Protein AF-A0A5J5GGY1-F1 (afdb_monomer_lite)

Foldseek 3Di:
DDPPDWDWDWDQDPVQFIFIATPNRTDAGDAQVRVVVVVVVVDDPPDQQRFHQGQQGTKHQDWDWDADPVRDTDIDSDDIFHPPDDPVVRVVVVVCCVVQPQKGFNDWDADPNKIKTWIQGNVRDIDIDID

pLDDT: mean 79.89, std 7.81, range [57.19, 94.5]

Radius of gyration: 16.42 Å; chains: 1; bounding box: 52×31×43 Å

Structure (mmCIF, N/CA/C/O backbone):
data_AF-A0A5J5GGY1-F1
#
_entry.id   AF-A0A5J5GGY1-F1
#
loo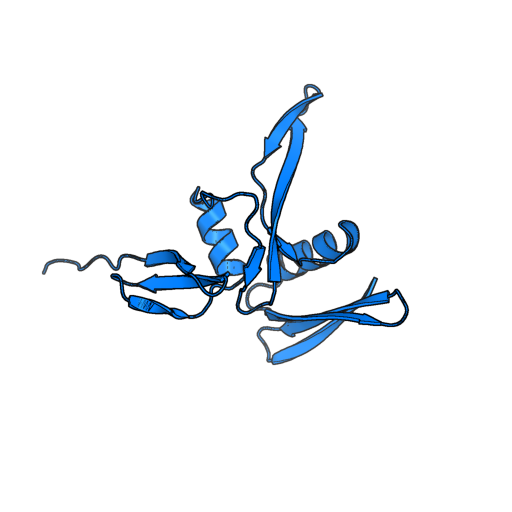p_
_atom_site.group_PDB
_atom_site.id
_atom_site.type_symbol
_atom_site.label_atom_id
_atom_site.label_alt_id
_atom_site.label_comp_id
_atom_site.label_asym_id
_atom_site.label_entity_id
_atom_site.label_seq_id
_atom_site.pdbx_PDB_ins_code
_atom_site.Cartn_x
_atom_site.Cartn_y
_atom_site.Cartn_z
_atom_site.occupancy
_atom_site.B_iso_or_equiv
_atom_site.auth_seq_id
_atom_site.auth_comp_id
_atom_site.auth_asym_id
_atom_site.auth_atom_id
_atom_site.pdbx_PDB_model_num
ATOM 1 N N . MET A 1 1 ? -26.787 19.580 25.289 1.00 57.19 1 MET A N 1
ATOM 2 C CA . MET A 1 1 ? -26.542 18.706 24.123 1.00 57.19 1 MET A CA 1
ATOM 3 C C . MET A 1 1 ? -25.145 18.140 24.270 1.00 57.19 1 MET A C 1
ATOM 5 O O . MET A 1 1 ? -24.190 18.900 24.175 1.00 57.19 1 MET A O 1
ATOM 9 N N . THR A 1 2 ? -25.020 16.857 24.595 1.00 59.66 2 THR A N 1
ATOM 10 C CA . THR A 1 2 ? -23.716 16.190 24.675 1.00 59.66 2 THR A CA 1
ATOM 11 C C . THR A 1 2 ? -23.279 15.881 23.250 1.00 59.66 2 THR A C 1
ATOM 13 O O . THR A 1 2 ? -23.996 15.190 22.529 1.00 59.66 2 THR A O 1
ATOM 16 N N . LYS A 1 3 ? -22.157 16.455 22.811 1.00 58.06 3 LYS A N 1
ATOM 17 C CA . LYS A 1 3 ? -21.561 16.143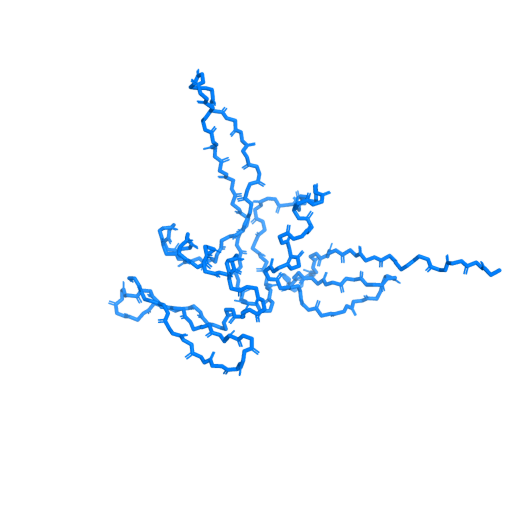 21.511 1.00 58.06 3 LYS A CA 1
ATOM 18 C C . LYS A 1 3 ? -21.040 14.709 21.618 1.00 58.06 3 LYS A C 1
ATOM 20 O O . LYS A 1 3 ? -20.111 14.467 22.383 1.00 58.06 3 LYS A O 1
ATOM 25 N N . VAL A 1 4 ? -21.686 13.760 20.946 1.00 62.34 4 VAL A N 1
ATOM 26 C CA . VAL A 1 4 ? -21.127 12.411 20.810 1.00 62.34 4 VAL A CA 1
ATOM 27 C C . VAL A 1 4 ? -19.899 12.564 19.921 1.00 62.34 4 VAL A C 1
ATOM 29 O O . VAL A 1 4 ? -20.015 13.045 18.795 1.00 62.34 4 VAL A O 1
ATOM 32 N N . VAL A 1 5 ? -18.723 12.270 20.468 1.00 70.06 5 VAL A N 1
ATOM 33 C CA . VAL A 1 5 ? -17.490 12.182 19.686 1.00 70.06 5 VAL A CA 1
ATOM 34 C C . VAL A 1 5 ? -17.474 10.779 19.104 1.00 70.06 5 VAL A C 1
ATOM 36 O O . VAL A 1 5 ? -17.551 9.809 19.852 1.00 70.06 5 VAL A O 1
ATOM 39 N N . GLU A 1 6 ? -17.461 10.689 17.781 1.00 78.69 6 GLU A N 1
ATOM 40 C CA . GLU A 1 6 ? -17.315 9.419 17.081 1.00 78.69 6 GLU A CA 1
ATOM 41 C C . GLU A 1 6 ? -15.882 8.921 17.281 1.00 78.69 6 GLU A C 1
ATOM 43 O O . GLU A 1 6 ? -14.925 9.624 16.954 1.00 78.69 6 GLU A O 1
ATOM 48 N N . GLU A 1 7 ? -15.728 7.734 17.863 1.00 81.25 7 GLU A N 1
ATOM 49 C CA . GLU A 1 7 ? -14.426 7.081 17.958 1.00 81.25 7 GLU A CA 1
ATOM 50 C C . GLU A 1 7 ? -14.159 6.362 16.636 1.00 81.25 7 GLU A C 1
ATOM 52 O O . GLU A 1 7 ? -14.880 5.428 16.283 1.00 81.25 7 GLU A O 1
ATOM 57 N N . VAL A 1 8 ? -13.130 6.796 15.907 1.00 81.88 8 VAL A N 1
ATOM 58 C CA . VAL A 1 8 ? -12.683 6.167 14.659 1.00 81.88 8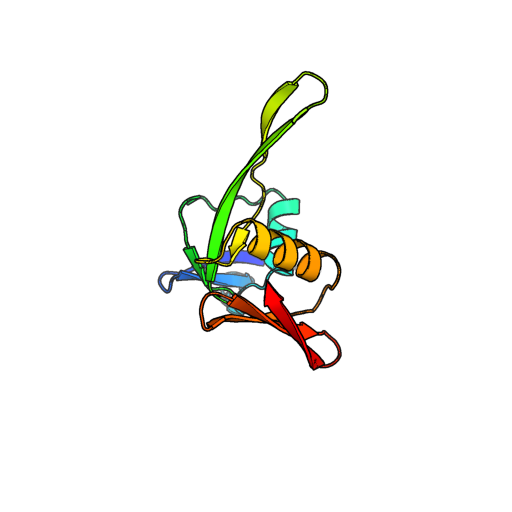 VAL A CA 1
ATOM 59 C C . VAL A 1 8 ? -11.270 5.641 14.869 1.00 81.88 8 VAL A C 1
ATOM 61 O O . VAL A 1 8 ? -10.383 6.394 15.270 1.00 81.88 8 VAL A O 1
ATOM 64 N N . LYS A 1 9 ? -11.049 4.355 14.591 1.00 84.50 9 LYS A N 1
ATOM 65 C CA . LYS A 1 9 ? -9.727 3.720 14.652 1.00 84.50 9 LYS A CA 1
ATOM 66 C C . LYS A 1 9 ? -9.511 2.781 13.471 1.00 84.50 9 LYS A C 1
ATOM 68 O O . LYS A 1 9 ? -10.476 2.299 12.886 1.00 84.50 9 LYS A O 1
ATOM 73 N N . ILE A 1 10 ? -8.253 2.482 13.173 1.00 81.88 10 ILE A N 1
ATOM 74 C CA . ILE A 1 10 ? -7.884 1.388 12.277 1.00 81.88 10 ILE A CA 1
ATOM 75 C C . ILE A 1 10 ? -7.554 0.147 13.113 1.00 81.88 10 ILE A C 1
ATOM 77 O O . ILE A 1 10 ? -6.899 0.248 14.155 1.00 81.88 10 ILE A O 1
ATOM 81 N N . GLN A 1 11 ? -8.017 -1.020 12.671 1.00 85.00 11 GLN A N 1
ATOM 82 C CA . GLN A 1 11 ? -7.768 -2.291 13.341 1.00 85.00 11 GLN A CA 1
ATOM 83 C C . GLN A 1 11 ? -7.428 -3.391 12.333 1.00 85.00 11 GLN A C 1
ATOM 85 O O . GLN A 1 11 ? -8.153 -3.587 11.362 1.00 85.00 11 GLN A O 1
ATOM 90 N N . LEU A 1 12 ? -6.336 -4.117 12.587 1.00 82.44 12 LEU A N 1
ATOM 91 C CA . LEU A 1 12 ? -6.018 -5.365 11.892 1.00 82.44 12 LEU A CA 1
ATOM 92 C C . LEU A 1 12 ? -6.891 -6.480 12.473 1.00 82.44 12 LEU A C 1
ATOM 94 O O . LEU A 1 12 ? -6.899 -6.679 13.690 1.00 82.44 12 LEU A O 1
ATOM 98 N N . MET A 1 13 ? -7.634 -7.163 11.610 1.00 85.19 13 MET A N 1
ATOM 99 C CA . MET A 1 13 ? -8.519 -8.267 11.970 1.00 85.19 13 MET A CA 1
ATOM 100 C C . MET A 1 13 ? -7.857 -9.623 11.682 1.00 85.19 13 MET A C 1
ATOM 102 O O . MET A 1 13 ? -6.822 -9.703 11.017 1.00 85.19 13 MET A O 1
ATOM 106 N N . ASP A 1 14 ? -8.456 -10.704 12.187 1.00 84.50 14 ASP A N 1
ATOM 107 C CA . ASP A 1 14 ? -7.908 -12.068 12.091 1.00 84.50 14 ASP A CA 1
ATOM 108 C C . ASP A 1 14 ? -7.817 -12.599 10.647 1.00 84.50 14 ASP A C 1
ATOM 110 O O . ASP A 1 14 ? -7.058 -13.529 10.371 1.00 84.50 14 ASP A O 1
ATOM 114 N N . ASP A 1 15 ? -8.571 -12.015 9.713 1.00 83.06 15 ASP A N 1
ATOM 115 C CA . ASP A 1 15 ? -8.497 -12.320 8.280 1.00 83.06 15 ASP A CA 1
ATOM 116 C C . ASP A 1 15 ? -7.316 -11.627 7.571 1.00 83.06 15 ASP A C 1
ATOM 118 O O . ASP A 1 15 ? -7.108 -11.813 6.370 1.00 83.06 15 ASP A O 1
ATOM 122 N N . GLY A 1 16 ? -6.524 -10.848 8.316 1.00 80.19 16 GLY A N 1
ATOM 123 C CA . GLY A 1 16 ? -5.424 -10.041 7.802 1.00 80.19 16 GLY A CA 1
ATOM 124 C C . GLY A 1 16 ? -5.878 -8.729 7.164 1.00 80.19 16 GLY A C 1
ATOM 125 O O . GLY A 1 16 ? -5.036 -7.983 6.668 1.00 80.19 16 GLY A O 1
ATOM 126 N N . GLY A 1 17 ? -7.177 -8.428 7.161 1.00 84.25 17 GLY A N 1
ATOM 127 C CA . GLY A 1 17 ? -7.723 -7.172 6.677 1.00 84.25 17 GLY A CA 1
ATOM 128 C C . GLY A 1 17 ? -7.527 -6.045 7.680 1.00 84.25 17 GLY A C 1
ATOM 129 O O . GLY A 1 17 ? -7.674 -6.215 8.892 1.00 84.25 17 GLY A O 1
ATOM 130 N N . LEU A 1 18 ? -7.184 -4.870 7.168 1.00 84.00 18 LEU A N 1
ATOM 131 C CA . LEU A 1 18 ? -7.097 -3.656 7.958 1.00 84.00 18 LEU A CA 1
ATOM 132 C C . LEU A 1 18 ? -8.396 -2.870 7.782 1.00 84.00 18 LEU A C 1
ATOM 134 O O . LEU A 1 18 ? -8.702 -2.449 6.673 1.00 84.00 18 LEU A O 1
ATOM 138 N N . TYR A 1 19 ? -9.163 -2.685 8.853 1.00 85.56 19 TYR A N 1
ATOM 139 C CA . TYR A 1 19 ? -10.519 -2.131 8.806 1.00 85.56 19 TYR A CA 1
ATOM 140 C C . TYR A 1 19 ? -10.643 -0.810 9.557 1.00 85.56 19 TYR A C 1
ATOM 142 O O . TYR A 1 19 ? -10.018 -0.604 10.602 1.00 85.56 19 TYR A O 1
ATOM 150 N N . ILE A 1 20 ? -11.521 0.061 9.059 1.00 87.62 20 ILE A N 1
ATOM 151 C CA . ILE A 1 20 ? -11.975 1.257 9.768 1.00 87.62 20 ILE A CA 1
ATOM 152 C C . ILE A 1 20 ? -13.057 0.830 10.760 1.00 87.62 20 ILE A C 1
ATOM 154 O O . ILE A 1 20 ? -14.129 0.376 10.370 1.00 87.62 20 ILE A O 1
ATOM 158 N N . VAL A 1 21 ? -12.801 1.002 12.052 1.00 85.88 21 VAL A N 1
ATOM 159 C CA . VAL A 1 21 ? -13.737 0.675 13.131 1.00 85.88 21 VAL A CA 1
ATOM 160 C C . VAL A 1 21 ? -14.301 1.966 13.710 1.00 85.88 21 VAL A C 1
ATOM 162 O O . VAL A 1 21 ? -13.548 2.829 14.166 1.00 85.88 21 VAL A O 1
ATOM 165 N N . LYS A 1 22 ? -15.631 2.088 13.716 1.00 88.38 22 LYS A N 1
ATOM 166 C CA . LYS A 1 22 ? -16.360 3.266 14.211 1.00 88.38 22 LYS A CA 1
ATOM 167 C C . LYS A 1 22 ? -17.199 2.883 15.421 1.00 88.38 22 LYS A C 1
ATOM 169 O O . LYS A 1 22 ? -18.066 2.020 15.323 1.00 88.38 22 LYS A O 1
ATOM 174 N N . ASN A 1 23 ? -16.937 3.494 16.577 1.00 86.50 23 ASN A N 1
ATOM 175 C CA . ASN A 1 23 ? -17.609 3.192 17.851 1.00 86.50 23 ASN A CA 1
ATOM 176 C C . ASN A 1 23 ? -17.642 1.681 18.182 1.00 86.50 23 ASN A C 1
ATOM 178 O O . ASN A 1 23 ? -18.643 1.158 18.672 1.00 86.50 23 ASN A O 1
ATOM 182 N N . GLY A 1 24 ? -16.560 0.964 17.863 1.00 81.00 24 GLY A N 1
ATOM 183 C CA . GLY A 1 24 ? -16.443 -0.483 18.083 1.00 81.00 24 GLY A CA 1
ATOM 184 C C . GLY A 1 24 ? -17.151 -1.370 17.053 1.00 81.00 24 GLY A C 1
ATOM 185 O O . GLY A 1 24 ? -17.113 -2.588 17.201 1.00 81.00 24 GLY A O 1
ATOM 186 N N . GLN A 1 25 ? -17.770 -0.799 16.017 1.00 83.62 25 GLN A N 1
ATOM 187 C CA . GLN A 1 25 ? -18.342 -1.551 14.900 1.00 83.62 25 GLN A CA 1
ATOM 188 C C . GLN A 1 25 ? -17.355 -1.601 13.734 1.00 83.62 25 GLN A C 1
ATOM 190 O O . GLN A 1 25 ? -16.824 -0.565 13.326 1.00 83.62 25 GLN A O 1
ATOM 195 N N . GLU A 1 26 ? -17.110 -2.805 13.217 1.00 82.50 26 GLU A N 1
ATOM 196 C CA . GLU A 1 26 ? -16.335 -3.008 11.992 1.00 82.50 26 GLU A CA 1
ATOM 197 C C . GLU A 1 26 ? -17.031 -2.314 10.819 1.00 82.50 26 GLU A C 1
ATOM 199 O O . GLU A 1 26 ? -18.239 -2.464 10.616 1.00 82.50 26 GLU A O 1
ATOM 204 N N . GLY A 1 27 ? -16.266 -1.500 10.099 1.00 82.56 27 GLY A N 1
ATOM 205 C CA . GLY A 1 27 ? -16.703 -0.795 8.907 1.00 82.56 27 GLY A CA 1
ATOM 206 C C . GLY A 1 27 ? -16.094 -1.400 7.649 1.00 82.56 27 GLY A C 1
ATOM 207 O O . GLY A 1 27 ? -16.058 -2.610 7.462 1.00 82.56 27 GLY A O 1
ATOM 208 N N . GLU A 1 28 ? -15.640 -0.535 6.754 1.00 87.88 28 GLU A N 1
ATOM 209 C CA . GLU A 1 28 ? -15.001 -0.927 5.501 1.00 87.88 28 GLU A CA 1
ATOM 210 C C . GLU A 1 28 ? -13.507 -1.217 5.681 1.00 87.88 28 GLU A C 1
ATOM 212 O O . GLU A 1 28 ? -12.872 -0.728 6.623 1.00 87.88 28 GLU A O 1
ATOM 217 N N . LEU A 1 29 ? -12.942 -1.993 4.751 1.00 83.44 29 LEU A N 1
ATOM 218 C CA . LEU A 1 29 ? -11.492 -2.104 4.611 1.00 83.44 29 LEU A CA 1
ATOM 219 C C . LEU A 1 29 ? -10.897 -0.699 4.462 1.00 83.44 29 LEU A C 1
ATOM 221 O O . LEU A 1 29 ? -11.446 0.141 3.748 1.00 83.44 29 LEU A O 1
ATOM 225 N N . ALA A 1 30 ? -9.780 -0.460 5.134 1.00 80.69 30 ALA A N 1
ATOM 226 C CA . ALA A 1 30 ? -9.009 0.757 5.011 1.00 80.69 30 ALA A CA 1
ATOM 227 C C . ALA A 1 30 ? -8.430 0.864 3.601 1.00 80.69 30 ALA A C 1
ATOM 229 O O . ALA A 1 30 ? -8.107 -0.139 2.951 1.00 80.69 30 ALA A O 1
ATOM 230 N N . ASP A 1 31 ? -8.313 2.107 3.154 1.00 78.44 31 ASP A N 1
ATOM 231 C CA . ASP A 1 31 ? -7.681 2.460 1.901 1.00 78.44 31 ASP A CA 1
ATOM 232 C C . ASP A 1 31 ? -6.320 3.144 2.152 1.00 78.44 31 ASP A C 1
ATOM 234 O O . ASP A 1 31 ? -6.003 3.500 3.291 1.00 78.44 31 ASP A O 1
ATOM 238 N N . TYR A 1 32 ? -5.508 3.335 1.106 1.00 76.12 32 TYR A N 1
ATOM 239 C CA . TYR A 1 32 ? -4.184 3.967 1.228 1.00 76.12 32 TYR A CA 1
ATOM 240 C C . TYR A 1 32 ? -4.255 5.316 1.961 1.00 76.12 32 TYR A C 1
ATOM 242 O O . TYR A 1 32 ? -3.496 5.556 2.897 1.00 76.12 32 TYR A O 1
ATOM 250 N N . ASN A 1 33 ? -5.206 6.177 1.578 1.00 75.00 33 ASN A N 1
ATOM 251 C CA . ASN A 1 33 ? -5.359 7.512 2.166 1.00 75.00 33 ASN A CA 1
ATOM 252 C C . ASN A 1 33 ? -5.716 7.434 3.652 1.00 75.00 33 ASN A C 1
ATOM 254 O O . ASN A 1 33 ? -5.248 8.234 4.459 1.00 75.00 33 ASN A O 1
ATOM 258 N N . THR A 1 34 ? -6.550 6.461 4.018 1.00 77.62 34 THR A N 1
ATOM 259 C CA . THR A 1 34 ? -6.936 6.226 5.403 1.00 77.62 34 THR A CA 1
ATOM 260 C C . THR A 1 34 ? -5.725 5.820 6.230 1.00 77.62 34 THR A C 1
ATOM 262 O O . THR A 1 34 ? -5.518 6.393 7.296 1.00 77.62 34 THR A O 1
ATOM 265 N N . ILE A 1 35 ? -4.888 4.891 5.760 1.00 76.69 35 ILE A N 1
ATOM 266 C CA . ILE A 1 35 ? -3.684 4.529 6.520 1.00 76.69 35 ILE A CA 1
ATOM 267 C C . ILE A 1 35 ? -2.707 5.706 6.594 1.00 76.69 35 ILE A C 1
ATOM 269 O O . ILE A 1 35 ? -2.214 5.992 7.684 1.00 76.69 35 ILE A O 1
ATOM 273 N N . ASP A 1 36 ? -2.462 6.409 5.487 1.00 75.94 36 ASP A N 1
ATOM 274 C CA . ASP A 1 36 ? -1.558 7.566 5.451 1.00 75.94 36 ASP A CA 1
ATOM 275 C C . ASP A 1 36 ? -1.975 8.645 6.463 1.00 75.94 36 ASP A C 1
ATOM 277 O O . ASP A 1 36 ? -1.167 9.118 7.263 1.00 75.94 36 ASP A O 1
ATOM 281 N N . TYR A 1 37 ? -3.277 8.937 6.546 1.00 76.50 37 TYR A N 1
ATOM 282 C CA . TYR A 1 37 ? -3.823 9.838 7.559 1.00 76.50 37 TYR A CA 1
ATOM 283 C C . TYR A 1 37 ? -3.522 9.373 8.992 1.00 76.50 37 TYR A C 1
ATOM 285 O O . TYR A 1 37 ? -3.144 10.175 9.850 1.00 76.50 37 TYR A O 1
ATOM 293 N N . PHE A 1 38 ? -3.682 8.078 9.275 1.00 74.94 38 PHE A N 1
ATOM 294 C CA . PHE A 1 38 ? -3.398 7.526 10.598 1.00 74.94 38 PHE A CA 1
ATOM 295 C C . PHE A 1 38 ? -1.898 7.554 10.921 1.00 74.94 38 PHE A C 1
ATOM 297 O O . PHE A 1 38 ? -1.537 7.900 12.048 1.00 74.94 38 PHE A O 1
ATOM 304 N N . LEU A 1 39 ? -1.027 7.276 9.947 1.00 75.12 39 LEU A N 1
ATOM 305 C CA . LEU A 1 39 ? 0.423 7.425 10.097 1.00 75.12 39 LEU A CA 1
ATOM 306 C C . LEU A 1 39 ? 0.819 8.867 10.406 1.00 75.12 39 LEU A C 1
ATOM 308 O O . LEU A 1 39 ? 1.566 9.107 11.354 1.00 75.12 39 LEU A O 1
ATOM 312 N N . ALA A 1 40 ? 0.267 9.831 9.665 1.00 72.00 40 ALA A N 1
ATOM 313 C CA . ALA A 1 40 ? 0.488 11.256 9.900 1.00 72.00 40 ALA A CA 1
ATOM 314 C C . ALA A 1 40 ? -0.001 11.699 11.292 1.00 72.00 40 ALA A C 1
ATOM 316 O O . ALA A 1 40 ? 0.563 12.612 11.896 1.00 72.00 40 ALA A O 1
ATOM 317 N N . ALA A 1 41 ? -1.017 11.023 11.839 1.00 71.38 41 ALA A N 1
ATOM 318 C CA . ALA A 1 41 ? -1.495 11.207 13.209 1.00 71.38 41 ALA A CA 1
ATOM 319 C C . ALA A 1 41 ? -0.659 10.460 14.275 1.00 71.38 41 ALA A C 1
ATOM 321 O O . ALA A 1 41 ? -0.977 10.531 15.464 1.00 71.38 41 ALA A O 1
ATOM 322 N N . GLY A 1 42 ? 0.408 9.758 13.879 1.00 69.62 42 GLY A N 1
ATOM 323 C CA . GLY A 1 42 ? 1.325 9.040 14.766 1.00 69.62 42 GLY A CA 1
ATOM 324 C C . GLY A 1 42 ? 0.905 7.607 15.103 1.00 69.62 42 GLY A C 1
ATOM 325 O O . GLY A 1 42 ? 1.490 6.997 16.002 1.00 69.62 42 GLY A O 1
ATOM 326 N N . TYR A 1 43 ? -0.099 7.053 14.419 1.00 73.62 43 TYR A N 1
ATOM 327 C CA . TYR A 1 43 ? -0.441 5.642 14.555 1.00 73.62 43 TYR A CA 1
ATOM 328 C C . TYR A 1 43 ? 0.655 4.788 13.922 1.00 73.62 43 TYR A C 1
ATOM 330 O O . TYR A 1 43 ? 1.008 4.970 12.765 1.00 73.62 43 TYR A O 1
ATOM 338 N N . VAL A 1 44 ? 1.166 3.821 14.675 1.00 71.38 44 VAL A N 1
ATOM 339 C CA . VAL A 1 44 ? 2.100 2.814 14.173 1.00 71.38 44 VAL A CA 1
ATOM 340 C C . VAL A 1 44 ? 1.504 1.454 14.525 1.00 71.38 44 VAL A C 1
ATOM 342 O O . VAL A 1 44 ? 1.267 1.210 15.715 1.00 71.38 44 VAL A O 1
ATOM 345 N N . PRO A 1 45 ? 1.241 0.572 13.544 1.00 67.56 45 PRO A N 1
ATOM 346 C CA . PRO A 1 45 ? 0.832 -0.798 13.812 1.00 67.56 45 PRO A CA 1
ATOM 347 C C . PRO A 1 45 ? 1.808 -1.463 14.786 1.00 67.56 45 PRO A C 1
ATOM 349 O O . PRO A 1 45 ? 3.025 -1.357 14.643 1.00 67.56 45 PRO A O 1
ATOM 352 N N . SER A 1 46 ? 1.279 -2.156 15.795 1.00 66.44 46 SER A N 1
ATOM 353 C CA . SER A 1 46 ? 2.106 -2.821 16.810 1.00 66.44 46 SER A CA 1
ATOM 354 C C . SER A 1 46 ? 2.923 -3.990 16.254 1.00 66.44 46 SER A C 1
ATOM 356 O O . SER A 1 46 ? 3.891 -4.405 16.888 1.00 66.44 46 SER A O 1
ATOM 358 N N . ASP A 1 47 ? 2.530 -4.522 15.095 1.00 68.31 47 ASP A N 1
ATOM 359 C CA . ASP A 1 47 ? 3.253 -5.564 14.372 1.00 68.31 47 ASP A CA 1
ATOM 360 C C . ASP A 1 47 ? 3.816 -5.001 13.060 1.00 68.31 47 ASP A C 1
ATOM 362 O O . ASP A 1 47 ? 3.143 -4.956 12.031 1.00 68.31 47 ASP A O 1
ATOM 366 N N . THR A 1 48 ? 5.075 -4.565 13.107 1.00 64.31 48 THR A N 1
ATOM 367 C CA . THR A 1 48 ? 5.815 -4.014 11.960 1.00 64.31 48 THR A CA 1
ATOM 368 C C . THR A 1 48 ? 6.243 -5.080 10.945 1.00 64.31 48 THR A C 1
ATOM 370 O O . THR A 1 48 ? 6.935 -4.772 9.980 1.00 64.31 48 THR A O 1
ATOM 373 N N . LYS A 1 49 ? 5.848 -6.346 11.136 1.00 61.47 49 LYS A N 1
ATOM 374 C CA . LYS A 1 49 ? 6.030 -7.429 10.156 1.00 61.47 49 LYS A CA 1
ATOM 375 C C . LYS A 1 49 ? 4.714 -7.883 9.534 1.00 61.47 49 LYS A C 1
ATOM 377 O O . LYS A 1 49 ? 4.712 -8.843 8.763 1.00 61.47 49 LYS A O 1
ATOM 382 N N . ALA A 1 50 ? 3.606 -7.223 9.864 1.00 68.25 50 ALA A N 1
ATOM 383 C CA . ALA A 1 50 ? 2.308 -7.581 9.331 1.00 68.25 50 ALA A CA 1
ATOM 384 C C . ALA A 1 50 ? 2.234 -7.289 7.826 1.00 68.25 50 ALA A C 1
ATOM 386 O O . ALA A 1 50 ? 2.508 -6.178 7.365 1.00 68.25 50 ALA A O 1
ATOM 387 N N . THR A 1 51 ? 1.805 -8.298 7.069 1.00 76.12 51 THR A N 1
ATOM 388 C CA . THR A 1 51 ? 1.131 -8.077 5.791 1.00 76.12 51 THR A CA 1
ATOM 389 C C . THR A 1 51 ? -0.333 -7.802 6.098 1.00 76.12 51 THR A C 1
ATOM 391 O O . THR A 1 51 ? -0.964 -8.587 6.803 1.00 76.12 51 THR A O 1
ATOM 394 N N . PHE A 1 52 ? -0.882 -6.728 5.550 1.00 80.44 52 PHE A N 1
ATOM 395 C CA . PHE A 1 52 ? -2.290 -6.382 5.701 1.00 80.44 52 PHE A CA 1
ATOM 396 C C . PHE A 1 52 ? -2.976 -6.272 4.344 1.00 80.44 52 PHE A C 1
ATOM 398 O O . PHE A 1 52 ? -2.391 -5.839 3.349 1.00 80.44 52 PHE A O 1
ATOM 405 N N . VAL A 1 53 ? -4.235 -6.696 4.314 1.00 79.62 53 VAL A N 1
ATOM 406 C CA . VAL A 1 53 ? -5.139 -6.544 3.180 1.00 79.62 53 VAL A CA 1
ATOM 407 C C . VAL A 1 53 ? -5.894 -5.228 3.351 1.00 79.62 53 VAL A C 1
ATOM 409 O O . VAL A 1 53 ? -6.520 -4.982 4.377 1.00 79.62 53 VAL A O 1
ATOM 412 N N . MET A 1 54 ? -5.828 -4.385 2.334 1.00 78.50 54 MET A N 1
ATOM 413 C CA . MET A 1 54 ? -6.590 -3.151 2.181 1.00 78.50 54 MET A CA 1
ATOM 414 C C . MET A 1 54 ? -7.598 -3.288 1.044 1.00 78.50 54 MET A C 1
ATOM 416 O O . MET A 1 54 ? -7.542 -4.249 0.271 1.00 78.50 54 MET A O 1
ATOM 420 N N . GLN A 1 55 ? -8.454 -2.274 0.861 1.00 73.75 55 GLN A N 1
ATOM 421 C CA . GLN A 1 55 ? -9.244 -2.148 -0.373 1.00 73.75 55 GLN A CA 1
ATOM 422 C C . GLN A 1 55 ? -8.358 -2.260 -1.619 1.00 73.75 55 GLN A C 1
ATOM 424 O O . GLN A 1 55 ? -8.773 -2.832 -2.623 1.00 73.75 55 GLN A O 1
ATOM 429 N N . GLN A 1 56 ? -7.128 -1.744 -1.527 1.00 71.00 56 GLN A N 1
ATOM 430 C CA . GLN A 1 56 ? -6.166 -1.705 -2.619 1.00 71.00 56 GLN A CA 1
ATOM 431 C C . GLN A 1 56 ? -5.320 -2.977 -2.826 1.00 71.00 56 GLN A C 1
ATOM 433 O O . GLN A 1 56 ? -4.415 -2.993 -3.662 1.00 71.00 56 GLN A O 1
ATOM 438 N N . GLY A 1 57 ? -5.548 -4.037 -2.047 1.00 72.50 57 GLY A N 1
ATOM 439 C CA . GLY A 1 57 ? -4.759 -5.268 -2.113 1.00 72.50 57 GLY A CA 1
ATOM 440 C C . GLY A 1 57 ? -3.847 -5.470 -0.906 1.00 72.50 57 GLY A C 1
ATOM 441 O O . GLY A 1 57 ? -4.159 -5.036 0.198 1.00 72.50 57 GLY A O 1
ATOM 442 N N . ARG A 1 58 ? -2.746 -6.202 -1.091 1.00 79.94 58 ARG A N 1
ATOM 443 C CA . ARG A 1 58 ? -1.851 -6.605 0.004 1.00 79.94 58 ARG A CA 1
ATOM 444 C C . ARG A 1 58 ? -0.676 -5.657 0.128 1.00 79.94 58 ARG A C 1
ATOM 446 O O . ARG A 1 58 ? -0.004 -5.379 -0.861 1.00 79.94 58 ARG A O 1
ATOM 453 N N . PHE A 1 59 ? -0.416 -5.223 1.349 1.00 80.88 59 PHE A N 1
ATOM 454 C CA . PHE A 1 59 ? 0.667 -4.315 1.676 1.00 80.88 59 PHE A CA 1
ATOM 455 C C . PHE A 1 59 ? 1.467 -4.868 2.842 1.00 80.88 59 PHE A C 1
ATOM 457 O O . PHE A 1 59 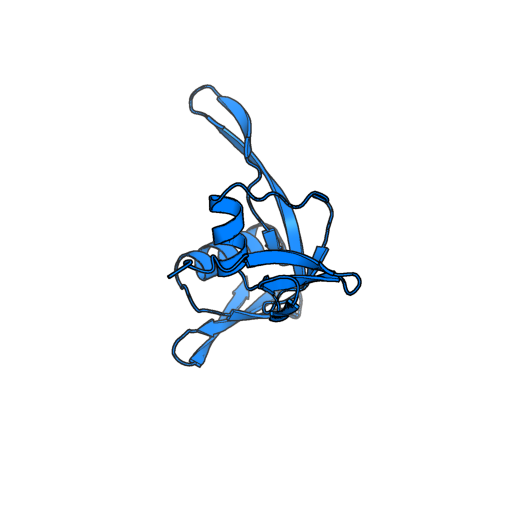? 0.941 -5.594 3.684 1.00 80.88 59 PHE A O 1
ATOM 464 N N . VAL A 1 60 ? 2.745 -4.524 2.878 1.00 81.56 60 VAL A N 1
ATOM 465 C CA . VAL A 1 60 ? 3.643 -4.827 3.987 1.00 81.56 60 VAL A CA 1
ATOM 466 C C . VAL A 1 60 ? 4.089 -3.535 4.632 1.00 81.56 60 VAL A C 1
ATOM 468 O O . VAL A 1 60 ? 4.327 -2.537 3.948 1.00 81.56 60 VAL A O 1
ATOM 471 N N . TRP A 1 61 ? 4.217 -3.572 5.952 1.00 79.31 61 TRP A N 1
ATOM 472 C CA . TRP A 1 61 ? 4.915 -2.522 6.673 1.00 79.31 61 TRP A CA 1
ATOM 473 C C . TRP A 1 61 ? 6.355 -2.405 6.167 1.00 79.31 61 TRP A C 1
ATOM 475 O O . TRP A 1 61 ? 7.037 -3.417 5.974 1.00 79.31 61 TRP A O 1
ATOM 485 N N . PHE A 1 62 ? 6.808 -1.174 5.952 1.00 76.19 62 PHE A N 1
ATOM 486 C CA . PHE A 1 62 ? 8.167 -0.887 5.519 1.00 76.19 62 PHE A CA 1
ATOM 487 C C . PHE A 1 62 ? 8.850 0.035 6.534 1.00 76.19 62 PHE A C 1
ATOM 489 O O . PHE A 1 62 ? 8.246 0.957 7.076 1.00 76.19 62 PHE A O 1
ATOM 496 N N . GLU A 1 63 ? 10.110 -0.262 6.834 1.00 76.62 63 GLU A N 1
ATOM 497 C CA . GLU A 1 63 ? 10.961 0.560 7.688 1.00 76.62 63 GLU A CA 1
ATOM 498 C C . GLU A 1 63 ? 12.038 1.181 6.803 1.00 76.62 63 GLU A C 1
ATOM 500 O O . GLU A 1 63 ? 12.804 0.456 6.163 1.00 76.62 63 GLU A O 1
ATOM 505 N N . GLU A 1 64 ? 12.094 2.512 6.762 1.00 73.75 64 GLU A N 1
ATOM 506 C CA . GLU A 1 64 ? 13.109 3.241 6.012 1.00 73.75 64 GLU A CA 1
ATOM 507 C C . GLU A 1 64 ? 14.035 3.989 6.963 1.00 73.75 64 GLU A C 1
ATOM 509 O O . GLU A 1 64 ? 13.643 4.471 8.026 1.00 73.75 64 GLU A O 1
ATOM 514 N N . TYR A 1 65 ? 15.299 4.079 6.579 1.00 76.12 65 TYR A N 1
ATOM 515 C CA . TYR A 1 65 ? 16.251 4.929 7.270 1.00 76.12 65 TYR A CA 1
ATOM 516 C C . TYR A 1 65 ? 16.470 6.158 6.406 1.00 76.12 65 TYR A C 1
ATOM 518 O O . TYR A 1 65 ? 16.964 6.040 5.285 1.00 76.12 65 TYR A O 1
ATOM 526 N N . GLU A 1 66 ? 16.116 7.324 6.932 1.00 74.69 66 GLU A N 1
ATOM 527 C CA . GLU A 1 66 ? 16.522 8.585 6.327 1.00 74.69 66 GLU A CA 1
ATOM 528 C C . GLU A 1 66 ? 17.845 9.032 6.936 1.00 74.69 66 GLU A C 1
ATOM 530 O O . GLU A 1 66 ? 18.187 8.680 8.066 1.00 74.69 66 GLU A O 1
ATOM 535 N N . THR A 1 67 ? 18.611 9.781 6.151 1.00 81.00 67 THR A N 1
ATOM 536 C CA . THR A 1 67 ? 19.876 10.377 6.581 1.00 81.00 67 THR A CA 1
ATOM 537 C C . THR A 1 67 ? 19.680 11.883 6.631 1.00 81.00 67 THR A C 1
ATOM 539 O O . THR A 1 67 ? 19.189 12.463 5.659 1.00 81.00 67 THR A O 1
ATOM 542 N N . ASP A 1 68 ? 19.991 12.510 7.762 1.00 78.06 68 ASP A N 1
ATOM 543 C CA . ASP A 1 68 ? 19.918 13.966 7.879 1.00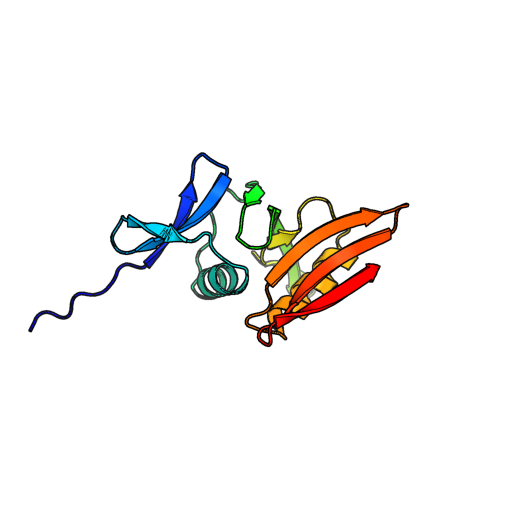 78.06 68 ASP A CA 1
ATOM 544 C C . ASP A 1 68 ? 21.126 14.661 7.224 1.00 78.06 68 ASP A C 1
ATOM 546 O O . ASP A 1 68 ? 21.988 14.041 6.599 1.00 78.06 68 ASP A O 1
ATOM 550 N N . PHE A 1 69 ? 21.171 15.991 7.332 1.00 82.19 69 PHE A N 1
ATOM 551 C CA . PHE A 1 69 ? 22.258 16.803 6.780 1.00 82.19 69 PHE A CA 1
ATOM 552 C C . PHE A 1 69 ? 23.616 16.572 7.463 1.00 82.19 69 PHE A C 1
ATOM 554 O O . PHE A 1 69 ? 24.626 17.029 6.924 1.00 82.19 69 PHE A O 1
ATOM 561 N N . ASP A 1 70 ? 23.638 15.884 8.607 1.00 87.88 70 ASP A N 1
ATOM 562 C CA . ASP A 1 70 ? 24.831 15.585 9.398 1.00 87.88 70 ASP A CA 1
ATOM 563 C C . ASP A 1 70 ? 25.288 14.115 9.223 1.00 87.88 70 ASP A C 1
ATOM 565 O O . ASP A 1 70 ? 26.149 13.640 9.965 1.00 87.88 70 ASP A O 1
ATOM 569 N N . ASP A 1 71 ? 24.763 13.411 8.207 1.00 84.38 71 ASP A N 1
ATOM 570 C CA . ASP A 1 71 ? 24.999 11.988 7.909 1.00 84.38 71 ASP A CA 1
ATOM 571 C C . ASP A 1 71 ? 24.517 11.016 9.012 1.00 84.38 71 ASP A C 1
ATOM 573 O O . ASP A 1 71 ? 24.891 9.835 9.027 1.00 84.38 71 ASP A O 1
ATOM 577 N N . GLU A 1 72 ? 23.653 11.458 9.931 1.00 83.50 72 GLU A N 1
ATOM 578 C CA . GLU A 1 72 ? 23.046 10.573 10.922 1.00 83.50 72 GLU A CA 1
ATOM 579 C C . GLU A 1 72 ? 21.840 9.848 10.314 1.00 83.50 72 GLU A C 1
ATOM 581 O O . GLU A 1 72 ? 20.868 10.454 9.858 1.00 83.50 72 GLU A O 1
ATOM 586 N N . SER A 1 73 ? 21.894 8.512 10.307 1.00 79.88 73 SER A N 1
ATOM 587 C CA . SER A 1 73 ? 20.760 7.685 9.896 1.00 79.88 73 SER A CA 1
ATOM 588 C C . SER A 1 73 ? 19.777 7.508 11.048 1.00 79.88 73 SER A C 1
ATOM 590 O O . SER A 1 73 ? 20.125 6.960 12.097 1.00 79.88 73 SER A O 1
ATOM 592 N N . TYR A 1 74 ? 18.525 7.883 10.830 1.00 75.75 74 TYR A N 1
ATOM 593 C CA . TYR A 1 74 ? 17.441 7.676 11.780 1.00 75.75 74 TYR A CA 1
ATOM 594 C C . TYR A 1 74 ? 16.323 6.869 11.130 1.00 75.75 74 TYR A C 1
ATOM 596 O O . TYR A 1 74 ? 16.044 6.988 9.938 1.00 75.75 74 TYR A O 1
ATOM 604 N N . LEU A 1 75 ? 15.701 5.994 11.925 1.00 71.19 75 LEU A N 1
ATOM 605 C CA . LEU A 1 75 ? 14.573 5.203 11.455 1.00 71.19 75 LEU A CA 1
ATOM 606 C C . LEU A 1 75 ? 13.368 6.125 11.296 1.00 71.19 75 LEU A C 1
ATOM 608 O O . LEU A 1 75 ? 12.770 6.555 12.289 1.00 71.19 75 LEU A O 1
ATOM 612 N N . VAL A 1 76 ? 12.990 6.372 10.051 1.00 70.12 76 VAL A N 1
ATOM 613 C CA . VAL A 1 76 ? 11.693 6.935 9.725 1.00 70.12 76 VAL A CA 1
ATOM 614 C C . VAL A 1 76 ? 10.760 5.744 9.598 1.00 70.12 76 VAL A C 1
ATOM 616 O O . VAL A 1 76 ? 10.952 4.817 8.817 1.00 70.12 76 VAL A O 1
ATOM 619 N N . LYS A 1 77 ? 9.768 5.689 10.480 1.00 62.47 77 LYS A N 1
ATOM 620 C CA . LYS A 1 77 ? 8.714 4.677 10.413 1.00 62.47 77 LYS A CA 1
ATOM 621 C C . LYS A 1 77 ? 7.782 5.041 9.257 1.00 62.47 77 LYS A C 1
ATOM 623 O O . LYS A 1 77 ? 6.677 5.522 9.489 1.00 62.47 77 LYS A O 1
ATOM 628 N N . SER A 1 78 ? 8.274 4.904 8.034 1.00 61.00 78 SER A N 1
ATOM 629 C CA . SER A 1 78 ? 7.630 5.377 6.816 1.00 61.00 78 SER A CA 1
ATOM 630 C C . SER A 1 78 ? 6.961 4.219 6.090 1.00 61.00 78 SER A C 1
ATOM 632 O O . SER A 1 78 ? 7.524 3.549 5.228 1.00 61.00 78 SER A O 1
ATOM 634 N N . GLY A 1 79 ? 5.687 4.042 6.424 1.00 68.38 79 GLY A N 1
ATOM 635 C CA . GLY A 1 79 ? 4.717 3.646 5.418 1.00 68.38 79 GLY A CA 1
ATOM 636 C C . GLY A 1 79 ? 4.514 2.153 5.207 1.00 68.38 79 GLY A C 1
ATOM 637 O O . GLY A 1 79 ? 4.750 1.289 6.055 1.00 68.38 79 GLY A O 1
ATOM 638 N N . PHE A 1 80 ? 3.936 1.879 4.048 1.00 76.62 80 PHE A N 1
ATOM 639 C CA . PHE A 1 80 ? 3.452 0.578 3.641 1.00 76.62 80 PHE A CA 1
ATOM 640 C C . PHE A 1 80 ? 3.586 0.469 2.133 1.00 76.62 80 PHE A C 1
ATOM 642 O O . PHE A 1 80 ? 3.201 1.368 1.391 1.00 76.62 80 PHE A O 1
ATOM 649 N N . ARG A 1 81 ? 4.130 -0.650 1.667 1.00 79.69 81 ARG A N 1
ATOM 650 C CA . ARG A 1 81 ? 4.399 -0.868 0.244 1.00 79.69 81 ARG A CA 1
ATOM 651 C C . ARG A 1 81 ? 3.594 -2.059 -0.255 1.00 79.69 81 ARG A C 1
ATOM 653 O O . ARG A 1 81 ? 3.376 -2.990 0.525 1.00 79.69 81 ARG A O 1
ATOM 660 N N . PRO A 1 82 ? 3.138 -2.055 -1.521 1.00 79.88 82 PRO A N 1
ATOM 661 C CA . PRO A 1 82 ? 2.513 -3.231 -2.107 1.00 79.88 82 PRO A CA 1
ATOM 662 C C . PRO A 1 82 ? 3.397 -4.469 -1.910 1.00 79.88 82 PRO A C 1
ATOM 664 O O . PRO A 1 82 ? 4.603 -4.436 -2.156 1.00 79.88 82 PRO A O 1
ATOM 667 N N . ASP A 1 83 ? 2.801 -5.551 -1.422 1.00 80.62 83 ASP A N 1
ATOM 668 C CA . ASP A 1 83 ? 3.510 -6.797 -1.147 1.00 80.62 83 ASP A CA 1
ATOM 669 C C . ASP A 1 83 ? 3.920 -7.483 -2.460 1.00 80.62 83 ASP A C 1
ATOM 671 O O . ASP A 1 83 ? 3.169 -7.504 -3.438 1.00 80.62 83 ASP A O 1
ATOM 675 N N . GLY A 1 84 ? 5.116 -8.073 -2.482 1.00 75.38 84 GLY A N 1
ATOM 676 C CA . GLY A 1 84 ? 5.588 -8.874 -3.611 1.00 75.38 84 GLY A CA 1
ATOM 677 C C . GLY A 1 84 ? 6.015 -8.101 -4.866 1.00 75.38 84 GLY A C 1
ATOM 678 O O . GLY A 1 84 ? 6.170 -8.730 -5.915 1.00 75.38 84 GLY A O 1
ATOM 679 N N . VAL A 1 85 ? 6.243 -6.782 -4.789 1.00 82.81 85 VAL A N 1
ATOM 680 C CA . VAL A 1 85 ? 6.805 -5.991 -5.903 1.00 82.81 85 VAL A CA 1
ATOM 681 C C . VAL A 1 85 ? 8.202 -5.436 -5.605 1.00 82.81 85 VAL A C 1
ATOM 683 O O . VAL A 1 85 ? 8.564 -5.264 -4.442 1.00 82.81 85 VAL A O 1
ATOM 686 N N . PRO A 1 86 ? 9.019 -5.135 -6.635 1.00 85.75 86 PRO A N 1
ATOM 687 C CA . PRO A 1 86 ? 10.304 -4.475 -6.445 1.00 85.75 86 PRO A CA 1
ATOM 688 C C . PRO A 1 86 ? 10.134 -3.093 -5.811 1.00 85.75 86 PRO A C 1
ATOM 690 O O . PRO A 1 86 ? 9.223 -2.359 -6.188 1.00 85.75 86 PRO A O 1
ATOM 693 N N . VAL A 1 87 ? 11.080 -2.707 -4.949 1.00 81.44 87 VAL A N 1
ATOM 694 C CA . VAL A 1 87 ? 11.101 -1.409 -4.241 1.00 81.44 87 VAL A CA 1
ATOM 695 C C . VAL A 1 87 ? 10.826 -0.230 -5.177 1.00 81.44 87 VAL A C 1
ATOM 697 O O . VAL A 1 87 ? 9.932 0.575 -4.937 1.00 81.44 87 VAL A O 1
ATOM 700 N N . LYS A 1 88 ? 11.514 -0.193 -6.319 1.00 83.50 88 LYS A N 1
ATOM 701 C CA . LYS A 1 88 ? 11.339 0.874 -7.305 1.00 83.50 88 LYS A CA 1
ATOM 702 C C . LYS A 1 88 ? 9.919 0.945 -7.875 1.00 83.50 88 LYS A C 1
ATOM 704 O O . LYS A 1 88 ? 9.442 2.021 -8.205 1.00 83.50 88 LYS A O 1
ATOM 709 N N . PHE A 1 89 ? 9.245 -0.195 -8.031 1.00 86.69 89 PHE A N 1
ATOM 710 C CA . PHE A 1 89 ? 7.863 -0.201 -8.502 1.00 86.69 89 PHE A CA 1
ATOM 711 C C . PHE A 1 89 ? 6.903 0.227 -7.394 1.00 86.69 89 PHE A C 1
ATOM 713 O O . PHE A 1 89 ? 5.994 1.001 -7.668 1.00 86.69 89 PHE A O 1
ATOM 720 N N . SER A 1 90 ? 7.131 -0.206 -6.148 1.00 84.38 90 SER A N 1
ATOM 721 C CA . SER A 1 90 ? 6.335 0.273 -5.014 1.00 84.38 90 SER A CA 1
ATOM 722 C C . SER A 1 90 ? 6.437 1.784 -4.817 1.00 84.38 90 SER A C 1
ATOM 724 O O . SER A 1 90 ? 5.401 2.398 -4.608 1.00 84.38 90 SER A O 1
ATOM 726 N N . GLU A 1 91 ? 7.623 2.384 -4.971 1.00 82.31 91 GLU A N 1
ATOM 727 C CA . GLU A 1 91 ? 7.823 3.842 -4.872 1.00 82.31 91 GLU A CA 1
ATOM 728 C C . GLU A 1 91 ? 6.984 4.600 -5.911 1.00 82.31 91 GLU A C 1
ATOM 730 O O . GLU A 1 91 ? 6.324 5.580 -5.589 1.00 82.31 91 GLU A O 1
ATOM 735 N N . VAL A 1 92 ? 6.925 4.105 -7.154 1.00 88.44 92 VAL A N 1
ATOM 736 C CA . VAL A 1 92 ? 6.095 4.716 -8.209 1.00 88.44 92 VAL A CA 1
ATOM 737 C C . VAL A 1 92 ? 4.603 4.650 -7.864 1.00 88.44 92 VAL A C 1
ATOM 739 O O . VAL A 1 92 ? 3.853 5.575 -8.179 1.00 88.44 92 VAL A O 1
ATOM 742 N N . LEU A 1 93 ? 4.152 3.551 -7.251 1.00 85.56 93 LEU A N 1
ATOM 743 C CA . LEU A 1 93 ? 2.755 3.394 -6.840 1.00 85.56 93 LEU A CA 1
ATOM 744 C C . LEU A 1 93 ? 2.417 4.263 -5.629 1.00 85.56 93 LEU A C 1
ATOM 746 O O . LEU A 1 93 ? 1.343 4.856 -5.609 1.00 85.56 93 LEU A O 1
ATOM 750 N N . GLU A 1 94 ? 3.326 4.354 -4.662 1.00 80.50 94 GLU A N 1
ATOM 751 C CA . GLU A 1 94 ? 3.234 5.239 -3.500 1.00 80.50 94 GLU A CA 1
ATOM 752 C C . GLU A 1 94 ? 3.130 6.704 -3.936 1.00 80.50 94 GLU A C 1
ATOM 754 O O . GLU A 1 94 ? 2.131 7.354 -3.625 1.00 80.50 94 GLU A O 1
ATOM 759 N N . ASP A 1 95 ? 4.065 7.181 -4.764 1.00 83.50 95 ASP A N 1
ATOM 760 C CA . ASP A 1 95 ? 4.034 8.536 -5.322 1.00 83.50 95 ASP A CA 1
ATOM 761 C C . ASP A 1 95 ? 2.713 8.807 -6.050 1.00 83.50 95 ASP A C 1
ATOM 763 O O . ASP A 1 95 ? 2.075 9.846 -5.857 1.00 83.50 95 ASP A O 1
ATOM 767 N N . TYR A 1 96 ? 2.266 7.870 -6.892 1.00 86.25 96 TYR A N 1
ATOM 768 C CA . TYR A 1 96 ? 1.015 8.044 -7.618 1.00 86.25 96 TYR A CA 1
ATOM 769 C C . TYR A 1 96 ? -0.180 8.149 -6.661 1.00 86.25 96 TYR A C 1
ATOM 771 O O . TYR A 1 96 ? -0.980 9.076 -6.772 1.00 86.25 96 TYR A O 1
ATOM 779 N N . LEU A 1 97 ? -0.332 7.210 -5.727 1.00 79.62 97 LEU A N 1
ATOM 780 C CA . LEU A 1 97 ? -1.475 7.198 -4.810 1.00 79.62 97 LEU A CA 1
ATOM 781 C C . LEU A 1 97 ? -1.474 8.420 -3.882 1.00 79.62 97 LEU A C 1
ATOM 783 O O . LEU A 1 97 ? -2.548 8.940 -3.582 1.00 79.62 97 LEU A O 1
ATOM 787 N N . PHE A 1 98 ? -0.293 8.922 -3.514 1.00 76.94 98 PHE A N 1
ATOM 788 C CA . PHE A 1 98 ? -0.133 10.144 -2.732 1.00 76.94 98 PHE A CA 1
ATOM 789 C C . PHE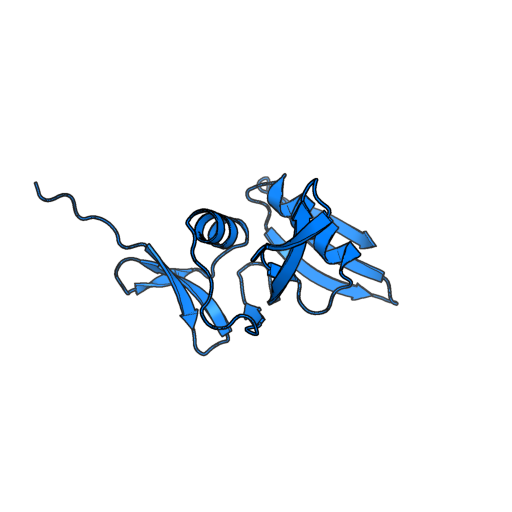 A 1 98 ? -0.605 11.394 -3.492 1.00 76.94 98 PHE A C 1
ATOM 791 O O . PHE A 1 98 ? -1.412 12.175 -2.981 1.00 76.94 98 PHE A O 1
ATOM 798 N N . TRP A 1 99 ? -0.147 11.588 -4.735 1.00 81.75 99 TRP A N 1
ATOM 799 C CA . TRP A 1 99 ? -0.495 12.778 -5.524 1.00 81.75 99 TRP A CA 1
ATOM 800 C C . TRP A 1 99 ? -1.908 12.731 -6.120 1.00 81.75 99 TRP A C 1
ATOM 802 O O . TRP A 1 99 ? -2.515 13.781 -6.343 1.00 81.75 99 TRP A O 1
ATOM 812 N N . TYR A 1 100 ? -2.450 11.537 -6.369 1.00 82.00 100 TYR A N 1
ATOM 813 C CA . TYR A 1 100 ? -3.764 11.334 -6.983 1.00 82.00 100 TYR A CA 1
ATOM 814 C C . TYR A 1 100 ? -4.776 10.773 -5.979 1.00 82.00 100 TYR A C 1
ATOM 816 O O . TYR A 1 100 ? -5.305 9.669 -6.150 1.00 82.00 100 TYR A O 1
ATOM 824 N N . GLN A 1 101 ? -5.072 11.574 -4.953 1.00 76.62 101 GLN A N 1
ATOM 825 C CA . GLN A 1 101 ? -6.037 11.247 -3.900 1.00 76.62 101 GLN A CA 1
ATOM 826 C C . GLN A 1 101 ? -7.385 10.769 -4.463 1.00 76.62 101 GLN A C 1
ATOM 828 O O . GLN A 1 101 ? -7.886 11.275 -5.468 1.00 76.62 101 GLN A O 1
ATOM 833 N N . GLY A 1 102 ? -7.981 9.772 -3.805 1.00 74.00 102 GLY A N 1
ATOM 834 C CA . GLY A 1 102 ? -9.209 9.118 -4.271 1.00 74.00 102 GLY A CA 1
ATOM 835 C C . GLY A 1 102 ? -9.004 8.086 -5.387 1.00 74.00 102 GLY A C 1
ATOM 836 O O . GLY A 1 102 ? -9.980 7.486 -5.834 1.00 74.00 102 GLY A O 1
ATOM 837 N N . SER A 1 103 ? -7.763 7.852 -5.829 1.00 82.56 103 SER A N 1
ATOM 838 C CA . SER A 1 103 ? -7.434 6.708 -6.684 1.00 82.56 103 SER A CA 1
ATOM 839 C C . SER A 1 103 ? -7.335 5.415 -5.869 1.00 82.56 103 SER A C 1
ATOM 841 O O . SER A 1 103 ? -6.850 5.403 -4.737 1.00 82.56 103 SER A O 1
ATOM 843 N N . ALA A 1 104 ? -7.752 4.303 -6.467 1.00 79.62 104 ALA A N 1
ATOM 844 C CA . ALA A 1 104 ? -7.703 2.974 -5.878 1.00 79.62 104 ALA A CA 1
ATOM 845 C C . ALA A 1 104 ? -6.828 2.053 -6.733 1.00 79.62 104 ALA A C 1
ATOM 847 O O . ALA A 1 104 ? -7.122 1.823 -7.905 1.00 79.62 104 ALA A O 1
ATOM 848 N N . LEU A 1 105 ? -5.761 1.515 -6.145 1.00 79.06 105 LEU A N 1
ATOM 849 C CA . LEU A 1 105 ? -4.992 0.418 -6.725 1.00 79.06 105 LEU A CA 1
ATOM 850 C C . LEU A 1 105 ? -5.855 -0.851 -6.688 1.00 79.06 105 LEU A C 1
ATOM 852 O O . LEU A 1 105 ? -6.172 -1.342 -5.622 1.00 79.06 105 LEU A O 1
ATOM 856 N N . GLU A 1 106 ? -6.293 -1.356 -7.834 1.00 79.06 106 GLU A N 1
ATOM 857 C CA . GLU A 1 106 ? -7.231 -2.486 -7.906 1.00 79.06 106 GLU A CA 1
ATOM 858 C C . GLU A 1 106 ? -6.528 -3.836 -8.039 1.00 79.06 106 GLU A C 1
ATOM 860 O O . GLU A 1 106 ? -7.028 -4.857 -7.572 1.00 79.06 106 GLU A O 1
ATOM 865 N N . LEU A 1 107 ? -5.388 -3.853 -8.730 1.00 79.94 107 LEU A N 1
ATOM 866 C CA . LEU A 1 107 ? -4.648 -5.071 -9.025 1.00 79.94 107 LEU A CA 1
ATOM 867 C C . LEU A 1 107 ? -3.167 -4.759 -9.170 1.00 79.94 107 LEU A C 1
ATOM 869 O O . LEU A 1 107 ? -2.800 -3.779 -9.816 1.00 79.94 107 LEU A O 1
ATOM 873 N N . VAL A 1 108 ? -2.335 -5.648 -8.641 1.00 82.44 108 VAL A N 1
ATOM 874 C CA . VAL A 1 108 ? -0.896 -5.700 -8.886 1.00 82.44 108 VAL A CA 1
ATOM 875 C C . VAL A 1 108 ? -0.555 -7.097 -9.379 1.00 82.44 108 VAL A C 1
ATOM 877 O O . VAL A 1 108 ? -0.932 -8.086 -8.752 1.00 82.44 108 VAL A O 1
ATOM 880 N N . GLU A 1 109 ? 0.154 -7.190 -10.499 1.00 83.38 109 GLU A N 1
ATOM 881 C CA . GLU A 1 109 ? 0.550 -8.471 -11.082 1.00 83.38 109 GLU A CA 1
ATOM 882 C C . GLU A 1 109 ? 1.891 -8.384 -11.821 1.00 83.38 109 GLU A C 1
ATOM 884 O O . GLU A 1 109 ? 2.351 -7.310 -12.210 1.00 83.38 109 GLU A O 1
ATOM 889 N N . CYS A 1 110 ? 2.523 -9.542 -12.021 1.00 85.06 110 CYS A N 1
ATOM 890 C CA . CYS A 1 110 ? 3.758 -9.683 -12.785 1.00 85.06 110 CYS A CA 1
ATOM 891 C C . CYS A 1 110 ? 3.478 -10.523 -14.035 1.00 85.06 110 CYS A C 1
ATOM 893 O O . CYS A 1 110 ? 3.225 -11.726 -13.937 1.00 85.06 110 CYS A O 1
ATOM 895 N N . ILE A 1 111 ? 3.529 -9.902 -15.215 1.00 85.75 111 ILE A N 1
ATOM 896 C CA . ILE A 1 111 ? 3.295 -10.574 -16.497 1.00 85.75 111 ILE A CA 1
ATOM 897 C C . ILE A 1 111 ? 4.611 -10.612 -17.265 1.00 85.75 111 ILE A C 1
ATOM 899 O O . ILE A 1 111 ? 5.146 -9.577 -17.653 1.00 85.75 111 ILE A O 1
ATOM 903 N N . ASN A 1 112 ? 5.137 -11.816 -17.507 1.00 90.06 112 ASN A N 1
ATOM 904 C CA . ASN A 1 112 ? 6.405 -12.026 -18.219 1.00 90.06 112 ASN A CA 1
ATOM 905 C C . ASN A 1 112 ? 7.592 -11.245 -17.616 1.00 90.06 112 ASN A C 1
ATOM 907 O O . ASN A 1 112 ? 8.457 -10.769 -18.347 1.00 90.06 112 ASN A O 1
ATOM 911 N N . GLY A 1 113 ? 7.627 -11.102 -16.288 1.00 86.94 113 GLY A N 1
ATOM 912 C CA . GLY A 1 113 ? 8.685 -10.373 -15.581 1.00 86.94 113 GLY A CA 1
ATOM 913 C C . GLY A 1 113 ? 8.516 -8.851 -15.558 1.00 86.94 113 GLY A C 1
ATOM 914 O O . GLY A 1 113 ? 9.369 -8.175 -14.994 1.00 86.94 113 GLY A O 1
ATOM 915 N N . VAL A 1 114 ? 7.434 -8.318 -16.134 1.00 88.62 114 VAL A N 1
ATOM 916 C CA . VAL A 1 114 ? 7.071 -6.895 -16.076 1.00 88.62 114 VAL A CA 1
ATOM 917 C C . VAL A 1 114 ? 6.000 -6.718 -15.012 1.00 88.62 114 VAL A C 1
ATOM 919 O O . VAL A 1 114 ? 4.965 -7.392 -15.055 1.00 88.62 114 VAL A O 1
ATOM 922 N N . PHE A 1 115 ? 6.239 -5.824 -14.057 1.00 88.62 115 PHE A N 1
ATOM 923 C CA . PHE A 1 115 ? 5.250 -5.525 -13.028 1.00 88.62 115 PHE A CA 1
ATOM 924 C C . PHE A 1 115 ? 4.253 -4.503 -13.561 1.00 88.62 115 PHE A C 1
ATOM 926 O O . PHE A 1 115 ? 4.634 -3.521 -14.202 1.00 88.62 115 PHE A O 1
ATOM 933 N N . GLN A 1 116 ? 2.965 -4.738 -13.310 1.00 92.12 116 GLN A N 1
ATOM 934 C CA . GLN A 1 116 ? 1.917 -3.787 -13.641 1.00 92.12 116 GLN A CA 1
ATOM 935 C C . GLN A 1 116 ? 0.901 -3.624 -12.517 1.00 92.12 116 GLN A C 1
ATOM 937 O O . GLN A 1 116 ? 0.596 -4.561 -11.781 1.00 92.12 116 GLN A O 1
ATOM 942 N N . ALA A 1 117 ? 0.377 -2.410 -12.422 1.00 88.81 117 ALA A N 1
ATOM 943 C CA . ALA A 1 117 ? -0.617 -2.005 -11.452 1.00 88.81 117 ALA A CA 1
ATOM 944 C C . ALA A 1 117 ? -1.799 -1.378 -12.181 1.00 88.81 117 ALA A C 1
ATOM 946 O O . ALA A 1 117 ? -1.616 -0.450 -12.971 1.00 88.81 117 ALA A O 1
ATOM 947 N N . THR A 1 118 ? -2.998 -1.880 -11.910 1.00 90.00 118 THR A N 1
ATOM 948 C CA . THR A 1 118 ? -4.249 -1.293 -12.391 1.00 90.00 118 THR A CA 1
ATOM 949 C C . THR A 1 118 ? -4.758 -0.334 -11.332 1.00 90.00 118 THR A C 1
ATOM 951 O O . THR A 1 118 ? -4.963 -0.742 -10.191 1.00 90.00 118 THR A O 1
ATOM 954 N N . ILE A 1 119 ? -4.943 0.932 -11.695 1.00 88.50 119 ILE A N 1
ATOM 955 C CA . ILE A 1 119 ? -5.422 1.968 -10.782 1.00 88.50 119 ILE A CA 1
ATOM 956 C C . ILE A 1 119 ? -6.690 2.581 -11.358 1.00 88.50 119 ILE A C 1
ATOM 958 O O . ILE A 1 119 ? -6.689 3.084 -12.482 1.00 88.50 119 ILE A O 1
ATOM 962 N N . ARG A 1 120 ? -7.762 2.576 -10.570 1.00 89.44 120 ARG A N 1
ATOM 963 C CA . ARG A 1 120 ? -8.987 3.321 -10.850 1.00 89.44 120 ARG A CA 1
ATOM 964 C C . ARG A 1 120 ? -8.874 4.710 -10.239 1.00 89.44 120 ARG A C 1
ATOM 966 O O . ARG A 1 120 ? -8.721 4.842 -9.029 1.00 89.44 120 ARG A O 1
ATOM 973 N N . LYS A 1 121 ? -8.950 5.739 -11.071 1.00 89.31 121 LYS A N 1
ATOM 974 C CA . LYS A 1 121 ? -8.982 7.143 -10.660 1.00 89.31 121 LYS A CA 1
ATOM 975 C C . LYS A 1 121 ? -10.328 7.510 -10.041 1.00 89.31 121 LYS A C 1
ATOM 977 O O . LYS A 1 121 ? -11.326 6.806 -10.203 1.00 89.31 121 LYS A O 1
ATOM 982 N N . GLN A 1 122 ? -10.362 8.672 -9.395 1.00 84.62 122 GLN A N 1
ATOM 983 C CA . GLN A 1 122 ? -11.568 9.233 -8.784 1.00 84.62 122 GLN A CA 1
ATOM 984 C C . GLN A 1 122 ? -12.711 9.474 -9.790 1.00 84.62 122 GLN A C 1
ATOM 986 O O . GLN A 1 122 ? -13.881 9.352 -9.435 1.00 84.62 122 GLN A O 1
ATOM 991 N N . ASP A 1 123 ? -12.393 9.798 -11.046 1.00 89.81 123 ASP A N 1
ATOM 992 C CA . ASP A 1 123 ? -13.374 9.986 -12.126 1.00 89.81 123 ASP A CA 1
ATOM 993 C C . ASP A 1 123 ? -13.885 8.663 -12.731 1.00 89.81 123 ASP A C 1
ATOM 995 O O . ASP A 1 123 ? -14.744 8.671 -13.615 1.00 89.81 123 ASP A O 1
ATOM 999 N N . GLY A 1 124 ? -13.389 7.527 -12.234 1.00 88.31 124 GLY A N 1
ATOM 1000 C CA . GLY A 1 124 ? -13.719 6.189 -12.708 1.00 88.31 124 GLY A CA 1
ATOM 1001 C C . GLY A 1 124 ? -12.860 5.703 -13.875 1.00 88.31 124 GLY A C 1
ATOM 1002 O O . GLY A 1 124 ? -13.030 4.555 -14.286 1.00 88.31 124 GLY A O 1
ATOM 1003 N N . GLU A 1 125 ? -11.939 6.515 -14.406 1.00 94.50 125 GLU A N 1
ATOM 1004 C CA . GLU A 1 125 ? -10.997 6.069 -15.433 1.00 94.50 125 GLU A CA 1
ATOM 1005 C C . GLU A 1 125 ? -10.006 5.056 -14.846 1.00 94.50 125 GLU A C 1
ATOM 1007 O O . GLU A 1 125 ? -9.454 5.243 -13.762 1.00 94.50 125 GLU A O 1
ATOM 1012 N N . THR A 1 126 ? -9.733 3.990 -15.592 1.00 93.62 126 THR A N 1
ATOM 1013 C CA . THR A 1 126 ? -8.703 3.014 -15.237 1.00 93.62 126 THR A CA 1
ATOM 1014 C C . THR A 1 126 ? -7.416 3.300 -15.999 1.00 93.62 126 THR A C 1
ATOM 1016 O O . THR A 1 126 ? -7.419 3.397 -17.227 1.00 93.62 126 THR A O 1
ATOM 1019 N N . ILE A 1 127 ? -6.297 3.360 -15.281 1.00 94.31 127 ILE A N 1
ATOM 1020 C CA . ILE A 1 127 ? -4.955 3.415 -15.860 1.00 94.31 127 ILE A CA 1
ATOM 1021 C C . ILE A 1 127 ? -4.133 2.193 -15.468 1.00 94.31 127 ILE A C 1
ATOM 1023 O O . ILE A 1 127 ? -4.439 1.492 -14.503 1.00 94.31 127 ILE A O 1
ATOM 1027 N N . VAL A 1 128 ? -3.052 1.970 -16.213 1.00 93.62 128 VAL A N 1
ATOM 1028 C CA . VAL A 1 128 ? -2.077 0.924 -15.920 1.00 93.62 128 VAL A CA 1
ATOM 1029 C C . VAL A 1 128 ? -0.691 1.545 -15.820 1.00 93.62 128 VAL A C 1
ATOM 1031 O O . VAL A 1 128 ? -0.207 2.137 -16.785 1.00 93.62 128 VAL A O 1
ATOM 1034 N N . ILE A 1 129 ? -0.045 1.380 -14.668 1.00 91.69 129 ILE A N 1
ATOM 1035 C CA . ILE A 1 129 ? 1.366 1.727 -14.461 1.00 91.69 129 ILE A CA 1
ATOM 1036 C C . ILE A 1 129 ? 2.186 0.452 -14.654 1.00 91.69 129 ILE A C 1
ATOM 1038 O O . ILE A 1 129 ? 1.817 -0.593 -14.123 1.00 91.69 129 ILE A O 1
ATOM 1042 N N . ARG A 1 130 ? 3.272 0.518 -15.433 1.00 91.50 130 ARG A N 1
ATOM 1043 C CA . ARG A 1 130 ? 4.153 -0.626 -15.724 1.00 91.50 130 ARG A CA 1
ATOM 1044 C C . ARG A 1 130 ? 5.609 -0.272 -15.467 1.00 91.50 130 ARG A C 1
ATOM 1046 O O . ARG A 1 130 ? 6.008 0.850 -15.781 1.00 91.50 130 ARG A O 1
ATOM 1053 N N . CYS A 1 131 ? 6.386 -1.229 -14.970 1.00 82.31 131 CYS A N 1
ATOM 1054 C CA . CYS A 1 131 ? 7.834 -1.109 -14.815 1.00 82.31 131 CYS A CA 1
ATOM 1055 C C . CYS A 1 131 ? 8.557 -2.408 -15.179 1.00 82.31 131 CYS A C 1
ATOM 1057 O O . CYS A 1 131 ? 7.999 -3.503 -14.928 1.00 82.31 131 CYS A O 1
#

Organism: NCBI:txid2496557

Sequence (131 aa):
MTKVVEEVKIQLMDDGGLYIVKNGQEGELADYNTIDYFLAAGYVPSDTKATFVMQQGRFVWFEEYETDFDDESYLVKSGFRPDGVPVKFSEVLEDYLFWYQGSALELVECINGVFQATIRKQDGETIVIRC

Secondary structure (DSSP, 8-state):
---PPP-EEEEE-TTSBEEEEETTEEEEEP-HHHHHHHHHTT---S-TT-EEEETTEEEEE--EEEE-TTS-EEEE---EEETTS-HHHHHHHHHHHHHSTT-EEEEEEEETTEEEEEEE-TTS-EEEEE-